Protein AF-A0A2M8PN29-F1 (afdb_monomer)

Structure (mmCIF, N/CA/C/O backbone):
data_AF-A0A2M8PN29-F1
#
_entry.id   AF-A0A2M8PN29-F1
#
loop_
_atom_site.group_PDB
_atom_site.id
_atom_site.type_symbol
_atom_site.label_atom_id
_atom_site.label_alt_id
_atom_site.label_comp_id
_atom_site.label_asym_id
_atom_site.label_entity_id
_atom_site.label_seq_id
_atom_site.pdbx_PDB_ins_code
_atom_site.Cartn_x
_atom_site.Cartn_y
_atom_site.Cartn_z
_atom_site.occupancy
_atom_site.B_iso_or_equiv
_atom_site.auth_seq_id
_atom_site.auth_comp_id
_atom_site.auth_asym_id
_atom_site.auth_atom_id
_atom_site.pdbx_PDB_model_num
ATOM 1 N N . MET A 1 1 ? -2.989 10.058 4.057 1.00 53.41 1 MET A N 1
ATOM 2 C CA . MET A 1 1 ? -3.929 9.830 5.176 1.00 53.41 1 MET A CA 1
ATOM 3 C C . MET A 1 1 ? -4.906 8.749 4.728 1.00 53.41 1 MET A C 1
ATOM 5 O O . MET A 1 1 ? -5.595 8.979 3.749 1.00 53.41 1 MET A O 1
ATOM 9 N N . ALA A 1 2 ? -4.869 7.563 5.346 1.00 70.62 2 ALA A N 1
ATOM 10 C CA . ALA A 1 2 ? -5.586 6.347 4.917 1.00 70.62 2 ALA A CA 1
ATOM 11 C C . ALA A 1 2 ? -6.889 6.087 5.702 1.00 70.62 2 ALA A C 1
ATOM 13 O O . ALA A 1 2 ? -7.489 5.020 5.593 1.00 70.62 2 ALA A O 1
ATOM 14 N N . ILE A 1 3 ? -7.301 7.059 6.519 1.00 79.00 3 ILE A N 1
ATOM 15 C CA . ILE A 1 3 ? -8.497 7.011 7.355 1.00 79.00 3 ILE A CA 1
ATOM 16 C C . ILE A 1 3 ? -9.474 8.048 6.810 1.00 79.00 3 ILE A C 1
ATOM 18 O O . ILE A 1 3 ? -9.125 9.223 6.694 1.00 79.00 3 ILE A O 1
ATOM 22 N N . TYR A 1 4 ? -10.685 7.610 6.490 1.00 77.88 4 TYR A N 1
ATOM 23 C CA . TYR A 1 4 ? -11.737 8.433 5.902 1.00 77.88 4 TYR A CA 1
ATOM 24 C C . TYR A 1 4 ? -12.985 8.367 6.769 1.00 77.88 4 TYR A C 1
ATOM 26 O O . TYR A 1 4 ? -13.340 7.290 7.244 1.00 77.88 4 TYR A O 1
ATOM 34 N N . ASP A 1 5 ? -13.688 9.483 6.938 1.00 73.06 5 ASP A N 1
ATOM 35 C CA . ASP A 1 5 ? -15.063 9.421 7.421 1.00 73.06 5 ASP A CA 1
ATOM 36 C C . ASP A 1 5 ? -15.943 8.773 6.358 1.00 73.06 5 ASP A C 1
ATOM 38 O O . ASP A 1 5 ? -15.912 9.141 5.183 1.00 73.06 5 ASP A O 1
ATOM 42 N N . HIS A 1 6 ? -16.722 7.787 6.773 1.00 73.75 6 HIS A N 1
ATOM 43 C CA . HIS A 1 6 ? -17.668 7.101 5.920 1.00 73.75 6 HIS A CA 1
ATOM 44 C C . HIS A 1 6 ? -19.001 6.985 6.644 1.00 73.75 6 HIS A C 1
ATOM 46 O O . HIS A 1 6 ? -19.050 6.576 7.802 1.00 73.75 6 HIS A O 1
ATOM 52 N N . GLN A 1 7 ? -20.082 7.347 5.967 1.00 70.75 7 GLN A N 1
ATOM 53 C CA . GLN A 1 7 ? -21.422 7.288 6.524 1.00 70.75 7 GLN A CA 1
ATOM 54 C C . GLN A 1 7 ? -22.238 6.263 5.738 1.00 70.75 7 GLN A C 1
ATOM 56 O O . GLN A 1 7 ? -22.330 6.346 4.516 1.00 70.75 7 GLN A O 1
ATOM 61 N N . TYR A 1 8 ? -22.799 5.284 6.446 1.00 64.62 8 TYR A N 1
ATOM 62 C CA . TYR A 1 8 ? -23.698 4.278 5.886 1.00 64.62 8 TYR A CA 1
ATOM 63 C C . TYR A 1 8 ? -25.075 4.479 6.522 1.00 64.62 8 TYR A C 1
ATOM 65 O O . TYR A 1 8 ? -25.299 4.102 7.675 1.00 64.62 8 TYR A O 1
ATOM 73 N N . GLY A 1 9 ? -25.978 5.156 5.807 1.00 70.31 9 GLY A N 1
ATOM 74 C CA . GLY A 1 9 ? -27.251 5.617 6.372 1.00 70.31 9 GLY A CA 1
ATOM 75 C C . GLY A 1 9 ? -27.033 6.600 7.531 1.00 70.31 9 GLY A C 1
ATOM 76 O O . GLY A 1 9 ? -26.385 7.630 7.368 1.00 70.31 9 GLY A O 1
ATOM 77 N N . GLU A 1 10 ? -27.534 6.273 8.722 1.00 68.75 10 GLU A N 1
ATOM 78 C CA . GLU A 1 10 ? -27.339 7.079 9.943 1.00 68.75 10 GLU A CA 1
ATOM 79 C C . GLU A 1 10 ? -26.052 6.734 10.713 1.00 68.75 10 GLU A C 1
ATOM 81 O O . GLU A 1 10 ? -25.741 7.340 11.738 1.00 68.75 10 GLU A O 1
ATOM 86 N N . LEU A 1 11 ? -25.296 5.729 10.260 1.00 76.38 11 LEU A N 1
ATOM 87 C CA . LEU A 1 11 ? -24.150 5.208 10.996 1.00 76.38 11 LEU A CA 1
ATOM 88 C C . LEU A 1 11 ? -22.839 5.783 10.468 1.00 76.38 11 LEU A C 1
ATOM 90 O O . LEU A 1 11 ? -22.468 5.571 9.314 1.00 76.38 11 LEU A O 1
ATOM 94 N N . SER A 1 12 ? -22.109 6.459 11.351 1.00 86.00 12 SER A N 1
ATOM 95 C CA . SER A 1 12 ? -20.792 7.023 11.058 1.00 86.00 12 SER A CA 1
ATOM 96 C C . SER A 1 12 ? -19.679 6.012 11.342 1.00 86.00 12 SER A C 1
ATOM 98 O O . SER A 1 12 ? -19.678 5.333 12.372 1.00 86.00 12 SER A O 1
ATOM 100 N N . TYR A 1 13 ? -18.699 5.933 10.448 1.00 89.38 13 TYR A N 1
ATOM 101 C CA . TYR A 1 13 ? -17.538 5.050 10.515 1.00 89.38 13 TYR A CA 1
ATOM 102 C C . TYR A 1 13 ? -16.265 5.800 10.128 1.00 89.38 13 TYR A C 1
ATOM 104 O O . TYR A 1 13 ? -16.297 6.727 9.327 1.00 89.38 13 TYR A O 1
ATOM 112 N N . PHE A 1 14 ? -15.128 5.333 10.629 1.00 90.12 14 PHE A N 1
ATOM 113 C CA . PHE A 1 14 ? -13.841 5.551 9.991 1.00 90.12 14 PHE A CA 1
ATOM 114 C C . PHE A 1 14 ? -13.528 4.352 9.097 1.00 90.12 14 PHE A C 1
ATOM 116 O O . PHE A 1 14 ? -13.416 3.231 9.590 1.00 90.12 14 PHE A O 1
ATOM 123 N N . ARG A 1 15 ? -13.394 4.573 7.791 1.00 92.19 15 ARG A N 1
ATOM 124 C CA . ARG A 1 15 ? -12.870 3.586 6.845 1.00 92.19 15 ARG A CA 1
ATOM 125 C C . ARG A 1 15 ? -11.354 3.714 6.806 1.00 92.19 15 ARG A C 1
ATOM 127 O O . ARG A 1 15 ? -10.848 4.765 6.420 1.00 92.19 15 ARG A O 1
ATOM 134 N N . VAL A 1 16 ? -10.647 2.656 7.180 1.00 91.94 16 VAL A N 1
ATOM 135 C CA . VAL A 1 16 ? -9.191 2.552 7.060 1.00 91.94 16 VAL A CA 1
ATOM 136 C C . VAL A 1 16 ? -8.878 1.690 5.850 1.00 91.94 16 VAL A C 1
ATOM 138 O O . VAL A 1 16 ? -9.395 0.580 5.750 1.00 91.94 16 VAL A O 1
ATOM 141 N N . PHE A 1 17 ? -8.080 2.201 4.920 1.00 92.56 17 PHE A N 1
ATOM 142 C CA . PHE A 1 17 ? -7.847 1.548 3.635 1.00 92.56 17 PHE A CA 1
ATOM 143 C C . PHE A 1 17 ? -6.396 1.668 3.176 1.00 92.56 17 PHE A C 1
ATOM 145 O O . PHE A 1 17 ? -5.827 2.760 3.170 1.00 92.56 17 PHE A O 1
ATOM 152 N N . ARG A 1 18 ? -5.831 0.553 2.709 1.00 92.31 18 ARG A N 1
ATOM 153 C CA . ARG A 1 18 ? -4.548 0.487 2.002 1.00 92.31 18 ARG A CA 1
ATOM 154 C C . ARG A 1 18 ? -4.619 -0.574 0.907 1.00 92.31 18 ARG A C 1
ATOM 156 O O . ARG A 1 18 ? -5.341 -1.556 1.045 1.00 92.31 18 ARG A O 1
ATOM 163 N N . ALA A 1 19 ? -3.851 -0.395 -0.161 1.00 92.00 19 ALA A N 1
ATOM 164 C CA . ALA A 1 19 ? -3.792 -1.344 -1.268 1.00 92.00 19 ALA A CA 1
ATOM 165 C C . ALA A 1 19 ? -2.362 -1.846 -1.467 1.00 92.00 19 ALA A C 1
ATOM 167 O O . ALA A 1 19 ? -1.425 -1.051 -1.504 1.00 92.00 19 ALA A O 1
ATOM 168 N N . TRP A 1 20 ? -2.204 -3.159 -1.609 1.00 91.88 20 TRP A N 1
ATOM 169 C CA . TRP A 1 20 ? -0.944 -3.795 -1.993 1.00 91.88 20 TRP A CA 1
ATOM 170 C C . TRP A 1 20 ? -1.219 -5.144 -2.660 1.00 91.88 20 TRP A C 1
ATOM 172 O O . TRP A 1 20 ? -2.276 -5.742 -2.480 1.00 91.88 20 TRP A O 1
ATOM 182 N N . GLY A 1 21 ? -0.287 -5.614 -3.492 1.00 85.31 21 GLY A N 1
ATOM 183 C CA . GLY A 1 21 ? -0.418 -6.909 -4.173 1.00 85.31 21 GLY A CA 1
ATOM 184 C C . GLY A 1 21 ? -1.659 -7.054 -5.060 1.00 85.31 21 GLY A C 1
ATOM 185 O O . GLY A 1 21 ? -2.184 -8.156 -5.198 1.00 85.31 21 GLY A O 1
ATOM 186 N N . GLY A 1 22 ? -2.161 -5.945 -5.613 1.00 86.75 22 GLY A N 1
ATOM 187 C CA . GLY A 1 22 ? -3.391 -5.925 -6.411 1.00 86.75 22 GLY A CA 1
ATOM 188 C C . GLY A 1 22 ? -4.673 -6.149 -5.602 1.00 86.75 22 GLY A C 1
ATOM 189 O O . GLY A 1 22 ? -5.721 -6.385 -6.196 1.00 86.75 22 GLY A O 1
ATOM 190 N N . LYS A 1 23 ? -4.606 -6.095 -4.265 1.00 91.00 23 LYS A N 1
ATOM 191 C CA . LYS A 1 23 ? -5.751 -6.260 -3.366 1.00 91.00 23 LYS A CA 1
ATOM 192 C C . LYS A 1 23 ? -5.955 -5.029 -2.495 1.00 91.00 23 LYS A C 1
ATOM 194 O O . LYS A 1 23 ? -5.010 -4.368 -2.063 1.00 91.00 23 LYS A O 1
ATOM 199 N N . GLU A 1 24 ? -7.223 -4.755 -2.225 1.00 91.88 24 GLU A N 1
ATOM 200 C CA . GLU A 1 24 ? -7.668 -3.712 -1.313 1.00 91.88 24 GLU A CA 1
ATOM 201 C C . GLU A 1 24 ? -7.848 -4.284 0.098 1.00 91.88 24 GLU A C 1
ATOM 203 O O . GLU A 1 24 ? -8.639 -5.2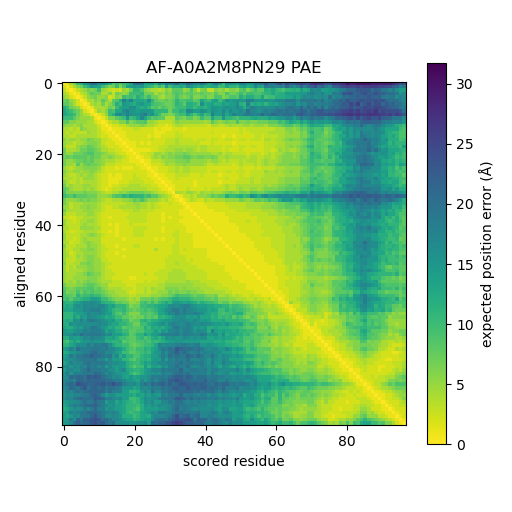02 0.315 1.00 91.88 24 GLU A O 1
ATOM 208 N N . HIS A 1 25 ? -7.119 -3.733 1.067 1.00 91.38 25 HI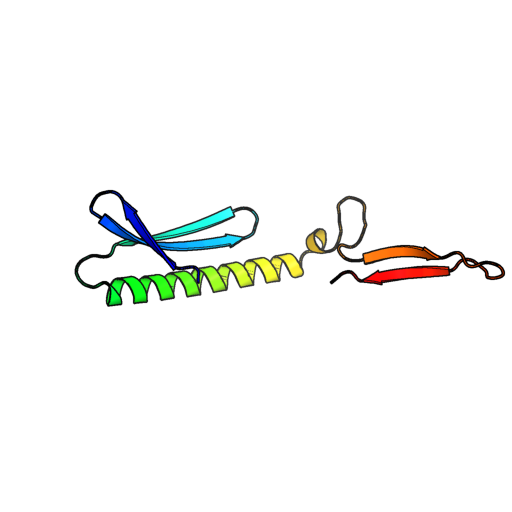S A N 1
ATOM 209 C CA . HIS A 1 25 ? -7.215 -4.087 2.479 1.00 91.38 25 HIS A CA 1
ATOM 210 C C . HIS A 1 25 ? -7.941 -2.965 3.218 1.00 91.38 25 HIS A C 1
ATOM 212 O O . HIS A 1 25 ? -7.385 -1.887 3.448 1.00 91.38 25 HIS A O 1
ATOM 218 N N . GLN A 1 26 ? -9.205 -3.220 3.556 1.00 92.81 26 GLN A N 1
ATOM 219 C CA . GLN A 1 26 ? -10.104 -2.236 4.151 1.00 92.81 26 GLN A CA 1
ATOM 220 C C . GLN A 1 26 ? -10.758 -2.745 5.431 1.00 92.81 26 GLN A C 1
ATOM 222 O O . GLN A 1 26 ? -11.198 -3.891 5.509 1.00 92.81 26 GLN A O 1
ATOM 227 N N . GLU A 1 27 ? -10.859 -1.863 6.420 1.00 92.50 27 GLU A N 1
ATOM 228 C CA . GLU A 1 27 ? -11.524 -2.125 7.692 1.00 92.50 27 GLU A CA 1
ATOM 229 C C . GLU A 1 27 ? -12.327 -0.898 8.141 1.00 92.50 27 GLU A C 1
ATOM 231 O O . GLU A 1 27 ? -11.935 0.248 7.913 1.00 92.50 27 GLU A O 1
ATOM 236 N N . TYR A 1 28 ? -13.468 -1.137 8.789 1.00 91.81 28 TYR A N 1
ATOM 237 C CA . TYR A 1 28 ? -14.397 -0.090 9.210 1.00 91.81 28 TYR A CA 1
ATOM 238 C C . TYR A 1 28 ? -14.489 -0.020 10.734 1.00 91.81 28 TYR A C 1
ATOM 240 O O . TYR A 1 28 ? -14.828 -0.998 11.399 1.00 91.81 28 TYR A O 1
ATOM 248 N N . VAL A 1 29 ? -14.266 1.168 11.296 1.00 91.88 29 VAL A N 1
ATOM 249 C CA . VAL A 1 29 ? -14.405 1.441 12.732 1.00 91.88 29 VAL A CA 1
ATOM 250 C C . VAL A 1 29 ? -15.640 2.292 12.974 1.00 91.88 29 VAL A C 1
ATOM 252 O O . VAL A 1 29 ? -15.677 3.463 12.615 1.00 91.88 29 VAL A O 1
ATOM 255 N N . ARG A 1 30 ? -16.662 1.728 13.620 1.00 90.62 30 ARG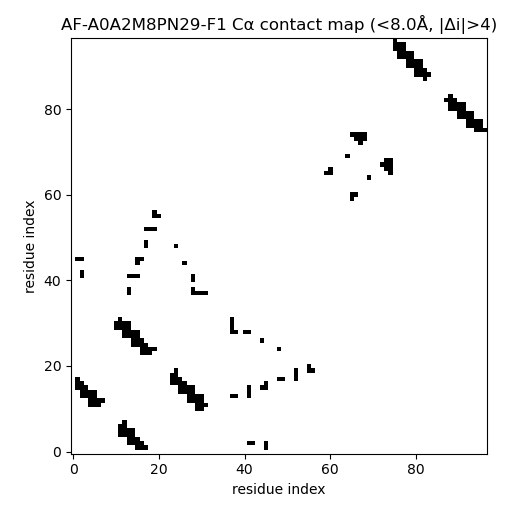 A N 1
ATOM 256 C CA . ARG A 1 30 ? -17.902 2.460 13.914 1.00 90.62 30 ARG A CA 1
ATOM 257 C C . ARG A 1 30 ? -17.673 3.576 14.934 1.00 90.62 30 ARG A C 1
ATOM 259 O O . ARG A 1 30 ? -17.171 3.339 16.034 1.00 90.62 30 ARG A O 1
ATOM 266 N N . ILE A 1 31 ? -18.134 4.774 14.599 1.00 90.19 31 ILE A N 1
ATOM 267 C CA . ILE A 1 31 ? -18.182 5.935 15.482 1.00 90.19 31 ILE A CA 1
ATOM 268 C C . ILE A 1 31 ? -19.483 5.838 16.285 1.00 90.19 31 ILE A C 1
ATOM 270 O O . ILE A 1 31 ? -20.579 5.980 15.753 1.00 90.19 31 ILE A O 1
ATOM 274 N N . LYS A 1 32 ? -19.356 5.518 17.578 1.00 86.62 32 LYS A N 1
ATOM 275 C CA . LYS A 1 32 ? -20.474 5.500 18.536 1.00 86.62 32 LYS A CA 1
ATOM 276 C C . LYS A 1 32 ? -20.442 6.780 19.382 1.00 86.62 32 LYS A C 1
ATOM 278 O O . LYS A 1 32 ? -20.523 7.877 18.855 1.00 86.62 32 LYS A O 1
ATOM 283 N N . ARG A 1 33 ? -20.254 6.641 20.699 1.00 84.00 33 ARG A N 1
ATOM 284 C CA . ARG A 1 33 ? -20.299 7.743 21.677 1.00 84.00 33 ARG A CA 1
ATOM 285 C C . ARG A 1 33 ? -19.079 8.669 21.649 1.00 84.00 33 ARG A C 1
ATOM 287 O O . ARG A 1 33 ? -19.177 9.803 22.090 1.00 84.00 33 ARG A O 1
ATOM 294 N N . SER A 1 34 ? -17.925 8.189 21.179 1.00 89.56 34 SER A N 1
ATOM 295 C CA . SER A 1 34 ? -16.686 8.973 21.148 1.00 89.56 34 SER A CA 1
ATOM 296 C C . SER A 1 34 ? -15.970 8.813 19.817 1.00 89.56 34 SER A C 1
ATOM 298 O O . SER A 1 34 ? -15.420 7.754 19.501 1.00 89.56 34 SER A O 1
ATOM 300 N N . ARG A 1 35 ? -15.942 9.907 19.055 1.00 89.44 35 ARG A N 1
ATOM 301 C CA . ARG A 1 35 ? -15.188 10.019 17.806 1.00 89.44 35 ARG A CA 1
ATOM 302 C C . ARG A 1 35 ? -13.684 9.894 18.042 1.00 89.44 35 ARG A C 1
ATOM 304 O O . ARG A 1 35 ? -13.014 9.211 17.280 1.00 89.44 35 ARG A O 1
ATOM 311 N N . LYS A 1 36 ? -13.168 10.456 19.141 1.00 92.06 36 LYS A N 1
ATOM 312 C CA . LYS A 1 36 ? -11.747 10.351 19.514 1.00 92.06 36 LYS A CA 1
ATOM 313 C C . LYS A 1 36 ? -11.326 8.899 19.760 1.00 92.06 36 LYS A C 1
ATOM 315 O O . LYS A 1 36 ? -10.288 8.476 19.264 1.00 92.06 36 LYS A O 1
ATOM 320 N N . ALA A 1 37 ? -12.149 8.123 20.470 1.00 91.38 37 ALA A N 1
ATOM 321 C CA . ALA A 1 37 ? -11.868 6.707 20.720 1.00 91.38 37 ALA A CA 1
ATOM 322 C C . ALA A 1 37 ? -11.938 5.865 19.434 1.00 91.38 37 ALA A C 1
ATOM 324 O O . ALA A 1 37 ? -11.109 4.982 19.226 1.00 91.38 37 ALA A O 1
ATOM 325 N N . ALA A 1 38 ? -12.904 6.150 18.555 1.00 92.06 38 ALA A N 1
ATOM 326 C CA . ALA A 1 38 ? -12.990 5.497 17.250 1.00 92.06 38 ALA A CA 1
ATOM 327 C C . ALA A 1 38 ? -11.784 5.846 16.356 1.00 92.06 38 ALA A C 1
ATOM 329 O O . ALA A 1 38 ? -11.247 4.968 15.688 1.00 92.06 38 ALA A O 1
ATOM 330 N N . TYR A 1 39 ? -11.311 7.093 16.396 1.00 92.00 39 TYR A N 1
ATOM 331 C CA . TYR A 1 39 ? -10.141 7.527 15.635 1.00 92.00 39 TYR A CA 1
ATOM 332 C C . TYR A 1 39 ? -8.845 6.875 16.136 1.00 92.00 39 TYR A C 1
ATOM 334 O O . TYR A 1 39 ? -8.042 6.422 15.328 1.00 92.00 39 TYR A O 1
ATOM 342 N N . ALA A 1 40 ? -8.665 6.741 17.455 1.00 94.50 40 ALA A N 1
ATOM 343 C CA . ALA A 1 40 ? -7.517 6.031 18.027 1.00 94.50 40 ALA A CA 1
ATOM 344 C C . ALA A 1 40 ? -7.439 4.573 17.537 1.00 94.50 40 ALA A C 1
ATOM 346 O O . ALA A 1 40 ? -6.391 4.129 17.081 1.00 94.50 40 ALA A O 1
ATOM 347 N N . LYS A 1 41 ? -8.574 3.862 17.516 1.00 93.12 41 LYS A N 1
ATOM 348 C CA . LYS A 1 41 ? -8.654 2.508 16.941 1.00 93.12 41 LYS A CA 1
ATOM 349 C C . LYS A 1 41 ? -8.358 2.482 15.442 1.00 93.12 41 LYS A C 1
ATOM 351 O O . LYS A 1 41 ? -7.698 1.570 14.958 1.00 93.12 41 LYS A O 1
ATOM 356 N N . ALA A 1 42 ? -8.837 3.477 14.697 1.00 93.00 42 ALA A N 1
ATOM 357 C CA . ALA A 1 42 ? -8.547 3.586 13.271 1.00 93.00 42 ALA A CA 1
ATOM 358 C C . ALA A 1 42 ? -7.042 3.793 13.004 1.00 93.00 42 ALA A C 1
ATOM 360 O O . ALA A 1 42 ? -6.513 3.214 12.059 1.00 93.00 42 ALA A O 1
ATOM 361 N N . LEU A 1 43 ? -6.339 4.547 13.858 1.00 94.69 43 LEU A N 1
ATOM 362 C CA . LEU A 1 43 ? -4.881 4.705 13.791 1.00 94.69 43 LEU A CA 1
ATOM 363 C C . LEU A 1 43 ? -4.132 3.397 14.075 1.00 94.69 43 LEU A C 1
ATOM 365 O O . LEU A 1 43 ? -3.168 3.091 13.380 1.00 94.69 43 LEU A O 1
ATOM 369 N N . GLU A 1 44 ? -4.574 2.608 15.057 1.00 95.06 44 GLU A N 1
ATOM 370 C CA . GLU A 1 44 ? -3.992 1.285 15.336 1.00 95.06 44 GLU A CA 1
ATOM 371 C C . GLU A 1 44 ? -4.132 0.340 14.134 1.00 95.06 44 GLU A C 1
ATOM 373 O O . GLU A 1 44 ? -3.184 -0.358 13.761 1.00 95.06 44 GLU A O 1
ATOM 378 N N . ILE A 1 45 ? -5.303 0.349 13.490 1.00 93.44 45 ILE A N 1
ATOM 379 C CA . ILE A 1 45 ? -5.552 -0.422 12.269 1.00 93.44 45 ILE A CA 1
ATOM 380 C C . ILE A 1 45 ? -4.665 0.084 11.130 1.00 93.44 45 ILE A C 1
ATOM 382 O O . ILE A 1 45 ? -4.025 -0.732 10.468 1.00 93.44 45 ILE A O 1
ATOM 386 N N . ASP A 1 46 ? -4.565 1.401 10.923 1.00 94.00 46 ASP A N 1
ATOM 387 C CA . ASP A 1 46 ? -3.699 1.962 9.882 1.00 94.00 46 ASP A CA 1
ATOM 388 C C . ASP A 1 46 ? -2.238 1.560 10.096 1.00 94.00 46 ASP A C 1
ATOM 390 O O . ASP A 1 46 ? -1.583 1.118 9.156 1.00 94.00 46 ASP A O 1
ATOM 394 N N . ALA A 1 47 ? -1.738 1.625 11.332 1.00 95.06 47 ALA A N 1
ATOM 395 C CA . ALA A 1 47 ? -0.376 1.220 11.661 1.00 95.06 47 ALA A CA 1
ATOM 396 C C . ALA A 1 47 ? -0.132 -0.272 11.377 1.00 95.06 47 ALA A C 1
ATOM 398 O O . ALA A 1 47 ? 0.908 -0.640 10.821 1.00 95.06 47 ALA A O 1
ATOM 399 N N . ARG A 1 48 ? -1.098 -1.143 11.702 1.00 94.88 48 ARG A N 1
ATOM 400 C CA . ARG A 1 48 ? -1.017 -2.575 11.380 1.00 94.88 48 ARG A CA 1
ATOM 401 C C . ARG A 1 48 ? -1.010 -2.815 9.871 1.00 94.88 48 ARG A C 1
ATOM 403 O O . ARG A 1 48 ? -0.162 -3.567 9.390 1.00 94.88 48 ARG A O 1
ATOM 410 N N . LEU A 1 49 ? -1.919 -2.182 9.129 1.00 93.75 49 LEU A N 1
ATOM 411 C CA . LEU A 1 49 ? -1.987 -2.314 7.673 1.00 93.75 49 LEU A CA 1
ATOM 412 C C . LEU A 1 49 ? -0.730 -1.736 7.006 1.00 93.75 49 LEU A C 1
ATOM 414 O O . LEU A 1 49 ? -0.210 -2.336 6.074 1.00 93.75 49 LEU A O 1
ATOM 418 N N . ALA A 1 50 ? -0.180 -0.633 7.519 1.00 93.94 50 ALA A N 1
ATOM 419 C CA . ALA A 1 50 ? 1.080 -0.055 7.054 1.00 93.94 50 ALA A CA 1
ATOM 420 C C . ALA A 1 50 ? 2.257 -1.019 7.243 1.00 93.94 50 ALA A C 1
ATOM 422 O O . ALA A 1 50 ? 3.088 -1.179 6.350 1.00 93.94 50 ALA A O 1
ATOM 423 N N . LYS A 1 51 ? 2.324 -1.685 8.403 1.00 94.81 51 LYS A N 1
ATOM 424 C CA . LYS A 1 51 ? 3.352 -2.691 8.685 1.00 94.81 51 LYS A CA 1
ATOM 425 C C . LYS A 1 51 ? 3.237 -3.885 7.737 1.00 94.81 51 LYS A C 1
ATOM 427 O O . LYS A 1 51 ? 4.256 -4.334 7.221 1.00 94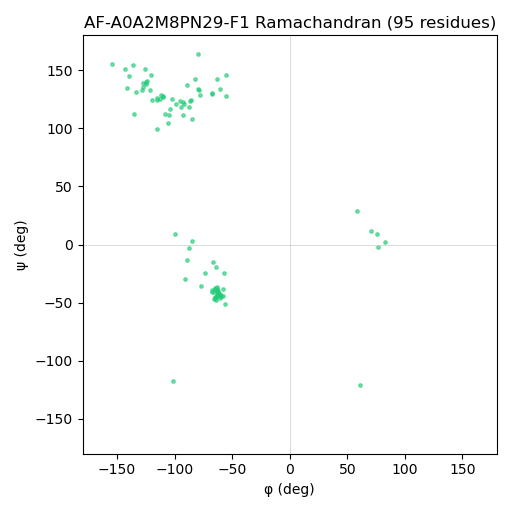.81 51 LYS A O 1
ATOM 432 N N . ALA A 1 52 ? 2.019 -4.367 7.488 1.00 93.38 52 ALA A N 1
ATOM 433 C CA . ALA A 1 52 ? 1.763 -5.461 6.552 1.00 93.38 52 ALA A CA 1
ATOM 434 C C . ALA A 1 52 ? 2.117 -5.078 5.106 1.00 93.38 52 ALA A C 1
ATOM 436 O O . ALA A 1 52 ? 2.813 -5.832 4.434 1.00 93.38 52 ALA A O 1
ATOM 437 N N . GLN A 1 53 ? 1.720 -3.882 4.665 1.00 93.31 53 GLN A N 1
ATOM 438 C CA . GLN A 1 53 ? 2.083 -3.335 3.358 1.00 93.31 53 GLN A CA 1
ATOM 439 C C . GLN A 1 53 ? 3.604 -3.291 3.180 1.00 93.31 53 GLN A C 1
ATOM 441 O O . GLN A 1 53 ? 4.131 -3.808 2.200 1.00 93.31 53 GLN A O 1
ATOM 446 N N . LYS A 1 54 ? 4.318 -2.717 4.153 1.00 93.19 54 LYS A N 1
ATOM 447 C CA . LYS A 1 54 ? 5.779 -2.610 4.102 1.00 93.19 54 LYS A CA 1
ATOM 448 C C . LYS A 1 54 ? 6.452 -3.983 4.072 1.00 93.19 54 LYS A C 1
ATOM 450 O O . LYS A 1 54 ? 7.435 -4.161 3.361 1.00 93.19 54 LYS A O 1
ATOM 455 N N . ALA A 1 55 ? 5.939 -4.946 4.838 1.00 93.31 55 ALA A N 1
ATOM 456 C CA . ALA A 1 55 ? 6.442 -6.317 4.816 1.00 93.31 55 ALA A CA 1
ATOM 457 C C . ALA A 1 55 ? 6.235 -6.970 3.440 1.00 93.31 55 ALA A C 1
ATOM 459 O O . ALA A 1 55 ? 7.174 -7.546 2.902 1.00 93.31 55 ALA A O 1
ATOM 460 N N . TYR A 1 56 ? 5.050 -6.802 2.844 1.00 91.81 56 TYR A N 1
ATOM 461 C CA . TYR A 1 56 ? 4.745 -7.300 1.503 1.00 91.81 56 TYR A CA 1
ATOM 462 C C . TYR A 1 56 ? 5.659 -6.686 0.434 1.00 91.81 56 TYR A C 1
ATOM 464 O O . TYR A 1 56 ? 6.199 -7.393 -0.412 1.00 91.81 56 TYR A O 1
ATOM 472 N N . GLU A 1 57 ? 5.862 -5.369 0.471 1.00 88.06 57 GLU A N 1
ATOM 473 C CA . GLU A 1 57 ? 6.751 -4.669 -0.462 1.00 88.06 57 GLU A CA 1
ATOM 474 C C . GLU A 1 57 ? 8.207 -5.126 -0.313 1.00 88.06 57 GLU A C 1
ATOM 476 O O . GLU A 1 57 ? 8.886 -5.324 -1.319 1.00 88.06 57 GLU A O 1
ATOM 481 N N . LEU A 1 58 ? 8.673 -5.352 0.920 1.00 90.00 58 LEU A N 1
ATOM 482 C CA . LEU A 1 58 ? 10.018 -5.862 1.186 1.00 90.00 58 LEU A CA 1
ATOM 483 C C . LEU A 1 58 ? 10.198 -7.290 0.659 1.00 90.00 58 LEU A C 1
ATOM 485 O O . LEU A 1 58 ? 11.186 -7.573 -0.012 1.00 90.00 58 LEU A O 1
ATOM 489 N N . GLU A 1 59 ? 9.238 -8.175 0.927 1.00 88.75 59 GLU A N 1
ATOM 490 C CA . GLU A 1 59 ? 9.248 -9.551 0.425 1.00 88.75 59 GLU A CA 1
ATOM 491 C C . GLU A 1 59 ? 9.246 -9.576 -1.108 1.00 88.75 59 GLU A C 1
ATOM 493 O O . GLU A 1 59 ? 10.048 -10.273 -1.731 1.00 88.75 59 GLU A O 1
ATOM 498 N N . ARG A 1 60 ? 8.409 -8.741 -1.737 1.00 85.94 60 ARG A N 1
ATOM 499 C CA . ARG A 1 60 ? 8.403 -8.582 -3.195 1.00 85.94 60 ARG A CA 1
ATOM 500 C C . ARG A 1 60 ? 9.735 -8.051 -3.704 1.00 85.94 60 ARG A C 1
ATOM 502 O O . ARG A 1 60 ? 10.244 -8.605 -4.666 1.00 85.94 60 ARG A O 1
ATOM 509 N N . ALA A 1 61 ? 10.338 -7.062 -3.051 1.00 84.06 61 ALA A N 1
ATOM 510 C CA . ALA A 1 61 ? 11.654 -6.554 -3.429 1.00 84.06 61 ALA A CA 1
ATOM 511 C C . ALA A 1 61 ? 12.780 -7.596 -3.285 1.00 84.06 61 ALA A C 1
ATOM 513 O O . ALA A 1 61 ? 13.830 -7.431 -3.898 1.00 84.06 61 ALA A O 1
ATOM 514 N N . MET A 1 62 ? 12.590 -8.667 -2.512 1.00 85.25 62 MET A N 1
ATOM 515 C CA . MET A 1 62 ? 13.539 -9.784 -2.428 1.00 85.25 62 MET A CA 1
ATOM 516 C C . MET A 1 62 ? 13.267 -10.889 -3.463 1.00 85.25 62 MET A C 1
ATOM 518 O O . MET A 1 62 ? 14.125 -11.739 -3.688 1.00 85.25 62 ME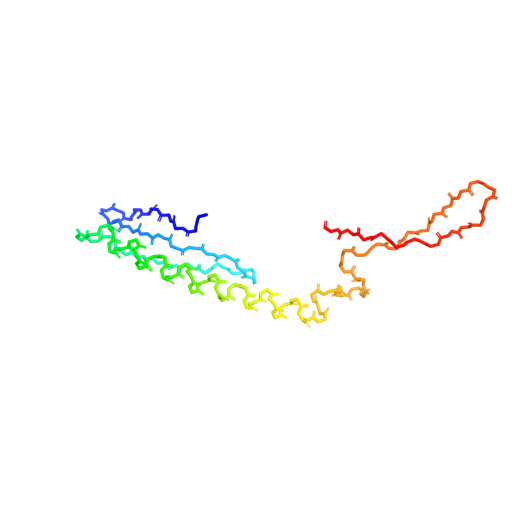T A O 1
ATOM 522 N N . SER A 1 63 ? 12.101 -10.886 -4.113 1.00 83.19 63 SER A N 1
ATOM 523 C CA . SER A 1 63 ? 11.732 -11.868 -5.135 1.00 83.19 63 SER A CA 1
ATOM 524 C C . SER A 1 63 ? 12.392 -11.545 -6.481 1.00 83.19 63 SER A C 1
ATOM 526 O O . SER A 1 63 ? 12.330 -10.414 -6.964 1.00 83.19 63 SER A O 1
ATOM 528 N N . ALA A 1 64 ? 12.991 -12.552 -7.126 1.00 74.81 64 ALA A N 1
ATOM 529 C CA . ALA A 1 64 ? 13.599 -12.404 -8.451 1.00 74.81 64 ALA A CA 1
ATOM 530 C C . ALA A 1 64 ? 12.584 -11.919 -9.506 1.00 74.81 64 ALA A C 1
ATOM 532 O O . ALA A 1 64 ? 12.899 -11.028 -10.295 1.00 74.81 64 ALA A O 1
ATOM 533 N N . ASP A 1 65 ? 11.341 -12.405 -9.438 1.00 78.25 65 ASP A N 1
ATOM 534 C CA . ASP A 1 65 ? 10.236 -12.055 -10.349 1.00 78.25 65 ASP A CA 1
ATOM 535 C C . ASP A 1 65 ? 9.785 -10.591 -10.222 1.00 78.25 65 ASP A 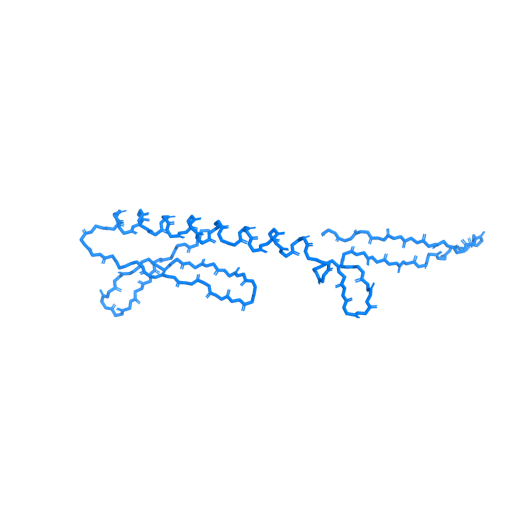C 1
ATOM 537 O O . ASP A 1 65 ? 9.033 -10.062 -11.045 1.00 78.25 65 ASP A O 1
ATOM 541 N N . TYR A 1 66 ? 10.179 -9.908 -9.145 1.00 78.00 66 TYR A N 1
ATOM 542 C CA . TYR A 1 66 ? 9.942 -8.476 -9.018 1.00 78.00 66 TYR A CA 1
ATOM 543 C C . TYR A 1 66 ? 10.923 -7.667 -9.866 1.00 78.00 66 TYR A C 1
ATOM 545 O O . TYR A 1 66 ? 10.540 -6.645 -10.435 1.00 78.00 66 TYR A O 1
ATOM 553 N N . HIS A 1 67 ? 12.166 -8.135 -9.982 1.00 81.00 67 HIS A N 1
ATOM 554 C CA . HIS A 1 67 ? 13.226 -7.452 -10.723 1.00 81.00 67 HIS A CA 1
ATOM 555 C C . HIS A 1 67 ? 13.301 -7.891 -12.176 1.00 81.00 67 HIS A C 1
ATOM 557 O O . HIS A 1 67 ? 13.681 -7.088 -13.020 1.00 81.00 67 HIS A O 1
ATOM 563 N N . ILE A 1 68 ? 12.924 -9.130 -12.481 1.00 85.50 68 ILE A N 1
ATOM 564 C CA . ILE A 1 68 ? 13.036 -9.729 -13.810 1.00 85.50 68 ILE A CA 1
ATOM 565 C C . ILE A 1 68 ? 11.630 -9.945 -14.372 1.00 85.50 68 ILE A C 1
ATOM 567 O O . ILE A 1 68 ? 10.750 -10.471 -13.698 1.00 85.50 68 ILE A O 1
ATOM 571 N N . ARG A 1 69 ? 11.395 -9.473 -15.595 1.00 80.62 69 ARG A N 1
ATOM 572 C CA . ARG A 1 69 ? 10.163 -9.738 -16.348 1.00 80.62 69 ARG A CA 1
ATOM 573 C C . ARG A 1 69 ? 10.208 -11.127 -16.980 1.00 80.62 69 ARG A C 1
ATOM 575 O O . ARG A 1 69 ? 11.283 -11.683 -17.172 1.00 80.62 69 ARG A O 1
ATOM 582 N N . ASP A 1 70 ? 9.048 -11.623 -17.395 1.00 82.62 70 ASP A N 1
ATOM 583 C CA . ASP A 1 70 ? 8.899 -12.938 -18.037 1.00 82.62 70 ASP A CA 1
ATOM 584 C C . ASP A 1 70 ? 9.755 -13.101 -19.311 1.00 82.62 70 ASP A C 1
ATOM 586 O O . ASP A 1 70 ? 10.123 -14.211 -19.681 1.00 82.62 70 ASP A O 1
ATOM 590 N N . ASP A 1 71 ? 10.111 -11.992 -19.969 1.00 84.75 71 ASP A N 1
ATOM 591 C CA . ASP A 1 71 ? 10.989 -11.942 -21.147 1.00 84.75 71 ASP A CA 1
ATOM 592 C C . ASP A 1 71 ? 12.497 -11.902 -20.807 1.00 84.75 71 ASP A C 1
ATOM 594 O O . ASP A 1 71 ? 13.339 -11.793 -21.701 1.00 84.75 71 ASP A O 1
ATOM 598 N N . GLY A 1 72 ? 12.857 -11.982 -19.522 1.00 82.12 72 GLY A N 1
ATOM 599 C CA . GLY A 1 72 ? 14.234 -11.940 -19.029 1.00 82.12 72 GLY A CA 1
ATOM 600 C C . GLY A 1 72 ? 14.816 -10.531 -18.878 1.00 82.12 72 GLY A C 1
ATOM 601 O O . GLY A 1 72 ? 15.980 -10.387 -18.494 1.00 82.12 72 GLY A O 1
ATOM 602 N N . HIS A 1 73 ? 14.047 -9.470 -19.150 1.00 83.00 73 HIS A N 1
ATOM 603 C CA . HIS A 1 73 ? 14.517 -8.100 -18.959 1.00 83.00 73 HIS A CA 1
ATOM 604 C C . HIS A 1 73 ? 14.381 -7.623 -17.509 1.00 83.00 73 HIS A C 1
ATOM 606 O O . HIS A 1 73 ? 13.384 -7.870 -16.832 1.00 83.00 73 HIS A O 1
ATOM 612 N N . ILE A 1 74 ? 15.371 -6.853 -17.049 1.00 86.19 74 ILE A N 1
ATOM 613 C CA . ILE A 1 74 ? 15.362 -6.244 -15.715 1.00 86.19 74 ILE A CA 1
ATOM 614 C C . ILE A 1 74 ? 14.439 -5.016 -15.715 1.00 86.19 74 ILE A C 1
ATOM 616 O O . ILE A 1 74 ? 14.567 -4.114 -16.550 1.00 86.19 74 ILE A O 1
ATOM 620 N N . ARG A 1 75 ? 13.503 -4.947 -14.765 1.00 83.31 75 ARG A N 1
ATOM 621 C CA . ARG A 1 75 ? 12.643 -3.777 -14.559 1.00 83.31 75 ARG A CA 1
ATOM 622 C C . ARG A 1 75 ? 13.492 -2.557 -14.219 1.00 83.31 75 ARG A C 1
ATOM 624 O O . ARG A 1 75 ? 14.392 -2.620 -13.394 1.00 83.31 75 ARG A O 1
ATOM 631 N N . GLY A 1 76 ? 13.192 -1.434 -14.864 1.00 84.56 76 GLY A N 1
ATOM 632 C CA . GLY A 1 76 ? 13.944 -0.194 -14.667 1.00 84.56 76 GLY A CA 1
ATOM 633 C C . GLY A 1 76 ? 15.306 -0.161 -15.368 1.00 84.56 76 GLY A C 1
ATOM 634 O O . GLY A 1 76 ? 15.948 0.878 -15.346 1.00 84.56 76 GLY A O 1
ATOM 635 N N . LEU A 1 77 ? 15.740 -1.224 -16.053 1.00 89.75 77 LEU A N 1
ATOM 636 C CA . LEU A 1 77 ? 16.973 -1.213 -16.840 1.00 89.75 77 LEU A CA 1
ATOM 637 C C . LEU A 1 77 ? 16.653 -1.263 -18.332 1.00 89.75 77 LEU A C 1
ATOM 639 O O . LEU A 1 77 ? 15.936 -2.146 -18.803 1.00 89.75 77 LEU A O 1
ATOM 643 N N . ARG A 1 78 ? 17.211 -0.333 -19.106 1.00 87.06 78 ARG A N 1
ATOM 644 C CA . ARG A 1 78 ? 17.081 -0.335 -20.567 1.00 87.06 78 ARG A CA 1
ATOM 645 C C . ARG A 1 78 ? 18.450 -0.443 -21.222 1.00 87.06 78 ARG A C 1
ATOM 647 O O . ARG A 1 78 ? 19.306 0.406 -21.003 1.00 87.06 78 ARG A O 1
ATOM 654 N N . ARG A 1 79 ? 18.631 -1.446 -22.086 1.00 89.06 79 ARG A N 1
ATOM 655 C CA . ARG A 1 79 ? 19.807 -1.561 -22.959 1.00 89.06 79 ARG A CA 1
ATOM 656 C C . ARG A 1 79 ? 19.580 -0.761 -24.241 1.00 89.06 79 ARG A C 1
ATOM 658 O O . ARG A 1 79 ? 18.597 -0.991 -24.944 1.00 89.06 79 ARG A O 1
ATOM 665 N N . VAL A 1 80 ? 20.484 0.161 -24.556 1.00 89.94 80 VAL A N 1
ATOM 666 C CA . VAL A 1 80 ? 20.420 1.025 -25.742 1.00 89.94 80 VAL A CA 1
ATOM 667 C C . VAL A 1 80 ? 21.736 0.942 -26.506 1.00 89.94 80 VAL A C 1
ATOM 669 O O . VAL A 1 80 ? 22.810 1.073 -25.927 1.00 89.94 80 VAL A O 1
ATOM 672 N N . VAL A 1 81 ? 21.660 0.760 -27.825 1.00 93.19 81 VAL A N 1
ATOM 673 C CA . VAL A 1 81 ? 22.831 0.871 -28.704 1.00 93.19 81 VAL A CA 1
ATOM 674 C C . VAL A 1 81 ? 22.908 2.299 -29.220 1.00 93.19 81 VAL A C 1
ATOM 676 O O . VAL A 1 81 ? 22.072 2.733 -30.013 1.00 93.19 81 VAL A O 1
ATOM 679 N N . VAL A 1 82 ? 23.925 3.035 -28.786 1.00 91.50 82 VAL A N 1
ATOM 680 C CA . VAL A 1 82 ? 24.149 4.418 -29.207 1.00 91.50 82 VAL A CA 1
ATOM 681 C C . VAL A 1 82 ? 25.086 4.425 -30.409 1.00 91.50 82 VAL A C 1
ATOM 683 O O . VAL A 1 82 ? 26.209 3.923 -30.348 1.00 91.50 82 VAL A O 1
ATOM 686 N N . LYS A 1 83 ? 24.633 5.019 -31.517 1.00 93.31 83 LYS A N 1
ATOM 687 C CA . LYS A 1 83 ? 25.436 5.223 -32.730 1.00 93.31 83 LYS A CA 1
ATOM 688 C C . LYS A 1 83 ? 25.732 6.711 -32.894 1.00 93.31 83 LYS A C 1
ATOM 690 O O . LYS A 1 83 ? 24.817 7.528 -32.883 1.00 93.31 83 LYS A O 1
ATOM 695 N N . ARG A 1 84 ? 27.009 7.069 -33.049 1.00 90.25 84 ARG A N 1
ATOM 696 C CA . ARG A 1 84 ? 27.460 8.447 -33.311 1.00 90.25 84 ARG A CA 1
ATOM 697 C C . ARG A 1 84 ? 28.308 8.466 -34.578 1.00 90.25 84 ARG A C 1
ATOM 699 O O . ARG A 1 84 ? 29.133 7.577 -34.773 1.00 90.25 84 ARG A O 1
ATOM 706 N N . LYS A 1 85 ? 28.111 9.472 -35.435 1.00 92.69 85 LYS A N 1
ATOM 707 C CA . LYS A 1 85 ? 28.847 9.611 -36.702 1.00 92.69 85 LYS A CA 1
ATOM 708 C C . LYS A 1 85 ? 30.359 9.610 -36.434 1.00 92.69 85 LYS A C 1
ATOM 710 O O . LYS A 1 85 ? 30.830 10.353 -35.577 1.00 92.69 85 LYS A O 1
ATOM 715 N N . GLY A 1 86 ? 31.098 8.752 -37.139 1.00 91.12 86 GLY A N 1
ATOM 716 C CA . GLY A 1 86 ? 32.554 8.620 -36.995 1.00 91.12 86 GLY A CA 1
ATOM 717 C C . GLY A 1 86 ? 33.035 7.876 -35.741 1.00 91.12 86 GLY A C 1
ATOM 718 O O . GLY A 1 86 ? 34.231 7.880 -35.471 1.00 91.12 86 GLY A O 1
ATOM 719 N N . ARG A 1 87 ? 32.147 7.238 -34.963 1.00 89.31 87 ARG A N 1
ATOM 720 C CA . ARG A 1 87 ? 32.517 6.410 -33.801 1.00 89.31 87 ARG A CA 1
ATOM 721 C C . ARG A 1 87 ? 31.923 5.009 -33.919 1.00 89.31 87 ARG A C 1
ATOM 723 O O . ARG A 1 87 ? 30.856 4.830 -34.506 1.00 89.31 87 ARG A O 1
ATOM 730 N N . LYS A 1 88 ? 32.595 4.016 -33.327 1.00 92.44 88 LYS A N 1
ATOM 731 C CA . LYS A 1 88 ? 32.023 2.671 -33.179 1.00 92.44 88 LYS A CA 1
ATOM 732 C C . LYS A 1 88 ? 30.778 2.735 -32.276 1.00 92.44 88 LYS A C 1
ATOM 734 O O . LYS A 1 88 ? 30.777 3.528 -31.330 1.00 92.44 88 LYS A O 1
ATOM 739 N N . PRO A 1 89 ? 29.725 1.947 -32.561 1.00 94.50 89 PRO A N 1
ATOM 740 C CA . PRO A 1 89 ? 28.568 1.842 -31.679 1.00 94.50 89 PRO A CA 1
ATOM 741 C C . PRO A 1 89 ? 28.977 1.430 -30.262 1.00 94.50 89 PRO A C 1
ATOM 743 O O .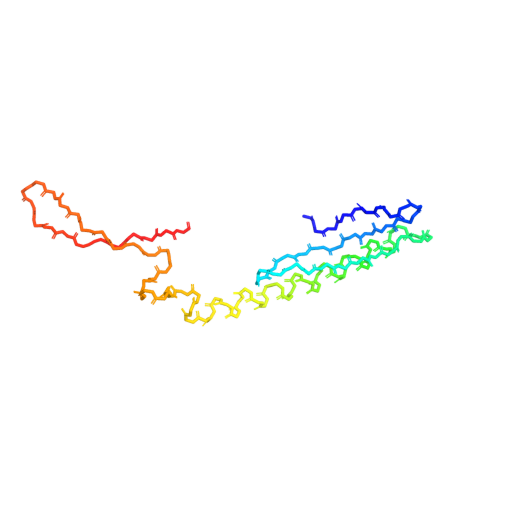 PRO A 1 89 ? 29.904 0.639 -30.096 1.00 94.50 89 PRO A O 1
ATOM 746 N N . SER A 1 90 ? 28.269 1.945 -29.260 1.00 92.44 90 SER A N 1
ATOM 747 C CA . SER A 1 90 ? 28.479 1.599 -27.852 1.00 92.44 90 SER A CA 1
ATOM 748 C C . SER A 1 90 ? 27.180 1.118 -27.217 1.00 92.44 90 SER A C 1
ATOM 750 O O . SER A 1 90 ? 26.122 1.707 -27.459 1.00 92.44 90 SER A O 1
ATOM 752 N N . GLU A 1 91 ? 27.261 0.088 -26.380 1.00 92.25 91 GLU A N 1
ATOM 753 C CA . GLU A 1 91 ? 26.147 -0.311 -25.521 1.00 92.25 91 GLU A CA 1
ATOM 754 C C . GLU A 1 91 ? 26.081 0.594 -24.290 1.00 92.25 91 GLU A C 1
ATOM 756 O O . GLU A 1 91 ? 27.094 0.880 -23.653 1.00 92.25 91 GLU A O 1
ATOM 761 N N . VAL A 1 92 ? 24.878 1.063 -23.973 1.00 90.38 92 VAL A N 1
ATOM 762 C CA . VAL A 1 92 ? 24.585 1.890 -22.803 1.00 90.38 92 VAL A CA 1
ATOM 763 C C . VAL A 1 92 ? 23.436 1.247 -22.040 1.00 90.38 92 VAL A C 1
ATOM 765 O O . VAL A 1 92 ? 22.438 0.837 -22.636 1.00 90.38 92 VAL A O 1
ATOM 768 N N . PHE A 1 93 ? 23.572 1.175 -20.719 1.00 89.81 93 PHE A N 1
ATOM 769 C CA . PHE A 1 93 ? 22.505 0.761 -19.818 1.00 89.81 93 PHE A CA 1
ATOM 770 C C . PHE A 1 93 ? 21.939 1.997 -19.115 1.00 89.81 93 PHE A C 1
ATOM 772 O O . PHE A 1 93 ? 22.650 2.683 -18.386 1.00 89.81 93 PHE A O 1
ATOM 779 N N . GLU A 1 94 ? 20.667 2.296 -19.361 1.00 88.88 94 GLU A N 1
ATOM 780 C CA . GLU A 1 94 ? 19.944 3.392 -18.714 1.00 88.88 94 GLU A CA 1
ATOM 781 C C . GLU A 1 94 ? 19.173 2.845 -17.510 1.00 88.88 94 GLU A C 1
ATOM 783 O O . GLU A 1 94 ? 18.339 1.946 -17.667 1.00 88.88 94 GLU A O 1
ATOM 788 N N . LEU A 1 95 ? 19.430 3.401 -16.323 1.00 85.94 95 LEU A N 1
ATOM 789 C CA . LEU A 1 95 ? 18.636 3.144 -15.123 1.00 85.94 95 LEU A CA 1
ATOM 7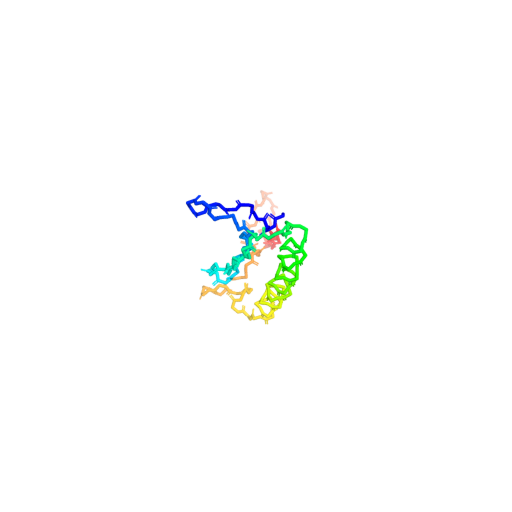90 C C . LEU A 1 95 ? 17.445 4.113 -15.090 1.00 85.94 95 LEU A C 1
ATOM 792 O O . LEU A 1 95 ? 17.623 5.329 -15.134 1.00 85.94 95 LEU A O 1
ATOM 796 N N . ARG A 1 96 ? 16.232 3.573 -15.016 1.00 77.25 96 ARG A N 1
ATOM 797 C CA . ARG A 1 96 ? 14.977 4.299 -14.812 1.00 77.25 96 ARG A CA 1
ATOM 798 C C . ARG A 1 96 ? 14.541 4.078 -13.369 1.00 77.25 96 ARG A C 1
ATOM 800 O O . ARG A 1 96 ? 14.206 2.951 -13.008 1.00 77.25 96 ARG A O 1
ATOM 807 N N . ILE A 1 97 ? 14.608 5.152 -12.587 1.00 67.06 97 ILE A N 1
ATOM 808 C CA . ILE A 1 97 ? 14.193 5.217 -11.181 1.00 67.06 97 ILE A CA 1
ATOM 809 C C . ILE A 1 97 ? 12.730 5.646 -11.125 1.00 67.06 97 ILE A C 1
ATOM 811 O O . ILE A 1 97 ? 12.379 6.577 -11.887 1.00 67.06 97 ILE A O 1
#

Secondary structure (DSSP, 8-state):
--EEEEEETTEEEEEEEEEETTEEEEEEEE--S-HHHHHHHHHHHHHHHHHHHHHHHHHHHHSHHHHB-TTSPBTTEEEEEE--TTS--EEEEEE--

pLDDT: mean 87.05, std 7.9, range [53.41, 95.06]

Radius of gyration: 23.1 Å; Cα contacts (8 Å, |Δi|>4): 124; chains: 1; bounding box: 60×23×59 Å

Foldseek 3Di:
DQWDWDDDPPWIWTWGWDDDPNDIDIDIQTDDPDPVVSVVVSVVVNVVVVVVRVVRVVVLVVDPCNQAPPVRDGPQWDWDFDDDPPDDIDIDIGGHD

Nearest PDB structures (foldseek):
  9g6k-assembly1_LG  TM=7.662E-01  e=1.679E+00  Toxoplasma gondii
  4wpy-assembly1_A-2  TM=3.972E-01  e=7.926E-01  Mycobacterium tuberculosis H37Rv
  6h4n-assembly1_x  TM=5.239E-01  e=4.482E+00  Escherichia coli BW25113
  3w03-assembly1_B  TM=3.753E-01  e=1.779E+00  Homo sapiens

Solvent-accessible surface area (backbone atoms only — not comparable to full-atom values): 5822 Å² total; per-residue (Å²): 132,52,67,41,85,39,72,62,89,94,45,43,26,38,38,26,53,51,73,54,95,95,40,81,50,72,50,76,34,67,42,72,97,42,60,69,62,28,48,53,52,41,51,56,51,45,53,52,53,50,53,51,45,52,49,51,54,52,56,43,71,70,36,66,74,65,45,33,4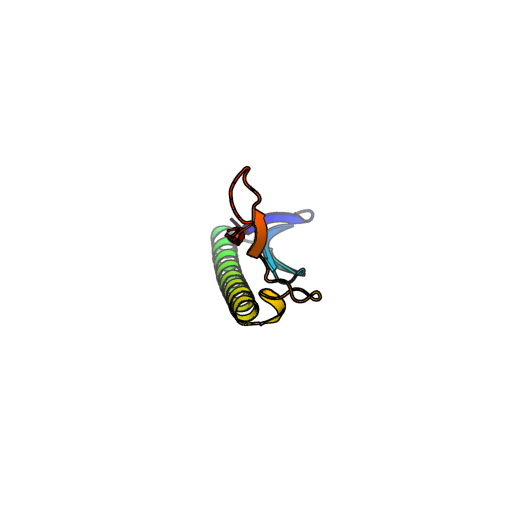4,98,86,71,47,47,66,48,54,44,84,43,80,49,76,49,93,98,51,80,70,43,84,43,79,47,79,57,130

Mean predicted aligned error: 8.79 Å

Sequence (97 aa):
MAIYDHQYGELSYFRVFRAWGGKEHQEYVRIKRSRKAAYAKALEIDARLAKAQKAYELERAMSADYHIRDDGHIRGLRRVVVKRKGRKPSEVFELRI